Protein AF-S7PPY0-F1 (afdb_monomer_lite)

Radius of gyration: 18.53 Å; chains: 1; bounding box: 46×22×60 Å

Foldseek 3Di:
DDDFQLPAEQEAFDVRLVVQVVVCVVVVVSRNYYDWWKKKKKFFKAWDDKAFWWKWKKFAADQGIFDIDTQDGTIDGHRDMTIDMDTTRDDNDHGFKMKMAIAHPDDPPQPTWMDTQKMWMATPPPRDIWIWGDPDTHGHPDIDMTGGD

Structure (mmCIF, N/CA/C/O backbone):
data_AF-S7PPY0-F1
#
_entry.id   AF-S7PPY0-F1
#
loop_
_atom_site.group_PDB
_atom_site.id
_atom_site.type_symbol
_atom_site.label_atom_id
_atom_site.label_alt_id
_atom_site.label_comp_id
_atom_site.label_asym_id
_atom_site.label_entity_id
_atom_site.label_seq_id
_atom_site.pdbx_PDB_ins_code
_atom_site.Cartn_x
_atom_site.Cartn_y
_atom_site.Cartn_z
_atom_site.occupancy
_atom_site.B_iso_or_equiv
_atom_site.auth_seq_id
_atom_site.auth_comp_id
_atom_site.auth_asym_id
_atom_site.auth_atom_id
_atom_site.pdbx_PDB_model_num
ATOM 1 N N . MET A 1 1 ? 29.589 -11.447 -33.718 1.00 46.12 1 MET A N 1
ATOM 2 C CA . MET A 1 1 ? 28.202 -10.980 -33.505 1.00 46.12 1 MET A CA 1
ATOM 3 C C . MET A 1 1 ? 28.204 -10.090 -32.276 1.00 46.12 1 MET A C 1
ATOM 5 O O . MET A 1 1 ? 28.363 -10.606 -31.180 1.00 46.12 1 MET A O 1
ATOM 9 N N . GLY A 1 2 ? 28.173 -8.769 -32.460 1.00 61.06 2 GLY A N 1
ATOM 10 C CA . GLY A 1 2 ? 28.145 -7.809 -31.354 1.00 61.06 2 GLY A CA 1
ATOM 11 C C . GLY A 1 2 ? 26.710 -7.370 -31.093 1.00 61.06 2 GLY A C 1
ATOM 12 O O . GLY A 1 2 ? 26.056 -6.884 -32.009 1.00 61.06 2 GLY A O 1
ATOM 13 N N . TYR A 1 3 ? 26.216 -7.570 -29.874 1.00 68.19 3 TYR A N 1
ATOM 14 C CA . TYR A 1 3 ? 24.952 -6.982 -29.436 1.00 68.19 3 TYR A CA 1
ATOM 15 C C . TYR A 1 3 ? 25.206 -5.529 -29.021 1.00 68.19 3 TYR A C 1
ATOM 17 O O . TYR A 1 3 ? 26.131 -5.269 -28.252 1.00 68.19 3 TYR A O 1
ATOM 25 N N . SER A 1 4 ? 24.403 -4.590 -29.527 1.00 80.75 4 SER A N 1
ATOM 26 C CA . SER A 1 4 ? 24.470 -3.191 -29.090 1.00 80.75 4 SER A CA 1
ATOM 27 C C . SER A 1 4 ? 23.909 -3.059 -27.674 1.00 80.75 4 SER A C 1
ATOM 29 O O . SER A 1 4 ? 22.818 -3.559 -27.389 1.00 80.75 4 SER A O 1
ATOM 31 N N . LEU A 1 5 ? 24.646 -2.387 -26.786 1.00 75.50 5 LEU A N 1
ATOM 32 C CA . LEU A 1 5 ? 24.247 -2.183 -25.387 1.00 75.50 5 LEU A CA 1
ATOM 33 C C . LEU A 1 5 ? 22.986 -1.310 -25.255 1.00 75.50 5 LEU A C 1
ATOM 35 O O . LEU A 1 5 ? 22.248 -1.442 -24.278 1.00 75.50 5 LEU A O 1
ATOM 39 N N . GLU A 1 6 ? 22.678 -0.496 -26.267 1.00 79.31 6 GLU A N 1
ATOM 40 C CA . GLU A 1 6 ? 21.454 0.315 -26.321 1.00 79.31 6 GLU A CA 1
ATOM 41 C C . GLU A 1 6 ? 20.179 -0.543 -26.419 1.00 79.31 6 GLU A C 1
ATOM 43 O O . GLU A 1 6 ? 19.106 -0.120 -25.999 1.00 79.31 6 GLU A O 1
ATOM 48 N N . ASN A 1 7 ? 20.308 -1.784 -26.900 1.00 79.56 7 ASN A N 1
ATOM 49 C CA . ASN A 1 7 ? 19.213 -2.751 -26.997 1.00 79.56 7 ASN A CA 1
ATOM 50 C C . ASN A 1 7 ? 19.125 -3.667 -25.766 1.00 79.56 7 ASN A C 1
ATOM 52 O O . ASN A 1 7 ? 18.328 -4.606 -25.741 1.00 79.56 7 ASN A O 1
ATOM 56 N N . VAL A 1 8 ? 19.946 -3.421 -24.740 1.00 80.12 8 VAL A N 1
ATOM 57 C CA . VAL A 1 8 ? 19.949 -4.193 -23.497 1.00 80.12 8 VAL A CA 1
ATOM 58 C C . VAL A 1 8 ? 19.076 -3.497 -22.453 1.00 80.12 8 VAL A C 1
ATOM 60 O O . VAL A 1 8 ? 19.308 -2.346 -22.078 1.00 80.12 8 VAL A O 1
ATOM 63 N N . HIS A 1 9 ? 18.088 -4.230 -21.936 1.00 80.69 9 HIS A N 1
ATOM 64 C CA . HIS A 1 9 ? 17.261 -3.816 -20.803 1.00 80.69 9 HIS A CA 1
ATOM 65 C C . HIS A 1 9 ? 17.614 -4.661 -19.580 1.00 80.69 9 HIS A C 1
ATOM 67 O O . HIS A 1 9 ? 17.404 -5.872 -19.565 1.00 80.69 9 HIS A O 1
ATOM 73 N N . ILE A 1 10 ? 18.150 -4.014 -18.548 1.00 76.38 10 ILE A N 1
ATOM 74 C CA . ILE A 1 10 ? 18.498 -4.655 -17.285 1.00 76.38 10 ILE A CA 1
ATOM 75 C C . ILE A 1 10 ? 17.374 -4.411 -16.277 1.00 76.38 10 ILE A C 1
ATOM 77 O O . ILE A 1 10 ? 16.996 -3.274 -15.992 1.00 76.38 10 ILE A O 1
ATOM 81 N N . ILE A 1 11 ? 16.849 -5.488 -15.704 1.00 77.00 11 ILE A N 1
ATOM 82 C CA . ILE A 1 11 ? 15.937 -5.425 -14.564 1.00 77.00 11 ILE A CA 1
ATOM 83 C C . ILE A 1 11 ? 16.722 -5.916 -13.361 1.00 77.00 11 ILE A C 1
ATOM 85 O O . ILE A 1 11 ? 17.195 -7.051 -13.336 1.00 77.00 11 ILE A O 1
ATOM 89 N N . GLY A 1 12 ? 16.900 -5.035 -12.385 1.00 70.38 12 GLY A N 1
ATOM 90 C CA . GLY A 1 12 ? 17.613 -5.361 -11.165 1.00 70.38 12 GLY A CA 1
ATOM 91 C C . GLY A 1 12 ? 16.676 -5.328 -9.966 1.00 70.38 12 GLY A C 1
ATOM 92 O O . GLY A 1 12 ? 15.827 -4.446 -9.849 1.00 70.38 12 GLY A O 1
ATOM 93 N N . HIS A 1 13 ? 16.855 -6.279 -9.055 1.00 68.38 13 HIS A N 1
ATOM 94 C CA . HIS A 1 13 ? 16.095 -6.372 -7.812 1.00 68.38 13 HIS A CA 1
ATOM 95 C C . HIS A 1 13 ? 17.044 -6.334 -6.621 1.00 68.38 13 HIS A C 1
ATOM 97 O O . HIS A 1 13 ? 18.075 -7.007 -6.644 1.00 68.38 13 HIS A O 1
ATOM 103 N N . SER A 1 14 ? 16.715 -5.554 -5.586 1.00 66.25 14 SER A N 1
ATOM 104 C CA . SER A 1 14 ? 17.547 -5.409 -4.385 1.00 66.25 14 SER A CA 1
ATOM 105 C C . SER A 1 14 ? 19.021 -5.107 -4.738 1.00 66.25 14 SER A C 1
ATOM 107 O O . SER A 1 14 ? 19.304 -4.113 -5.410 1.00 66.25 14 SER A O 1
ATOM 109 N N . LEU A 1 15 ? 19.968 -5.974 -4.365 1.00 73.69 15 LEU A N 1
ATOM 110 C CA . LEU A 1 15 ? 21.382 -5.844 -4.730 1.00 73.69 15 LEU A CA 1
ATOM 111 C C . LEU A 1 15 ? 21.621 -5.890 -6.250 1.00 73.69 15 LEU A C 1
ATOM 113 O O . LEU A 1 15 ? 22.494 -5.191 -6.756 1.00 73.69 15 LEU A O 1
ATOM 117 N N . GLY A 1 16 ? 20.812 -6.645 -6.996 1.00 74.69 16 GLY A N 1
ATOM 118 C CA . GLY A 1 16 ? 20.848 -6.670 -8.457 1.00 74.69 16 GLY A CA 1
ATOM 119 C C . GLY A 1 16 ? 20.481 -5.323 -9.089 1.00 74.69 16 GLY A C 1
ATOM 120 O O . GLY A 1 16 ? 21.029 -4.983 -10.130 1.00 74.69 16 GLY A O 1
ATOM 121 N N . ALA A 1 17 ? 19.622 -4.517 -8.449 1.00 76.75 17 ALA A N 1
ATOM 122 C CA . ALA A 1 17 ? 19.321 -3.148 -8.890 1.00 76.75 17 ALA A CA 1
ATOM 123 C C . ALA A 1 17 ? 20.527 -2.225 -8.706 1.00 76.75 17 ALA A C 1
ATOM 125 O O . ALA A 1 17 ? 20.859 -1.443 -9.594 1.00 76.75 17 ALA A O 1
ATOM 126 N N . HIS A 1 18 ? 21.217 -2.366 -7.575 1.00 74.69 18 HIS A N 1
ATOM 127 C CA . HIS A 1 18 ? 22.443 -1.627 -7.299 1.00 74.69 18 HIS A CA 1
ATOM 128 C C . HIS A 1 18 ? 23.558 -2.007 -8.284 1.00 74.69 18 HIS A C 1
ATOM 130 O O . HIS A 1 18 ? 24.194 -1.132 -8.864 1.00 74.69 18 HIS A O 1
ATOM 136 N N . ALA A 1 19 ? 23.747 -3.307 -8.531 1.00 82.50 19 ALA A N 1
ATOM 137 C CA . ALA A 1 19 ? 24.710 -3.810 -9.506 1.00 82.50 19 ALA A CA 1
ATOM 138 C C . ALA A 1 19 ? 24.372 -3.362 -10.936 1.00 82.50 19 ALA A C 1
ATOM 140 O O . ALA A 1 19 ? 25.269 -2.954 -11.666 1.00 82.50 19 ALA A O 1
ATOM 141 N N . ALA A 1 20 ? 23.092 -3.374 -11.322 1.00 82.81 20 ALA A N 1
ATOM 142 C CA . ALA A 1 20 ? 22.635 -2.861 -12.611 1.00 82.81 20 ALA A CA 1
ATOM 143 C C . ALA A 1 20 ? 22.920 -1.360 -12.758 1.00 82.81 20 ALA A C 1
ATOM 145 O O . ALA A 1 20 ? 23.462 -0.943 -13.778 1.00 82.81 20 ALA A O 1
ATOM 146 N N . GLY A 1 21 ? 22.619 -0.562 -11.728 1.00 79.44 21 GLY A N 1
ATOM 147 C CA . GLY A 1 21 ? 22.926 0.870 -11.685 1.00 79.44 21 GLY A CA 1
ATOM 148 C C . GLY A 1 21 ? 24.422 1.158 -11.811 1.00 79.44 21 GLY A C 1
ATOM 149 O O . GLY A 1 21 ? 24.832 1.984 -12.626 1.00 79.44 21 GLY A O 1
ATOM 150 N N . GLU A 1 22 ? 25.250 0.434 -11.056 1.00 82.94 22 GLU A N 1
ATOM 151 C CA . GLU A 1 22 ? 26.708 0.564 -11.106 1.00 82.94 22 GLU A CA 1
ATOM 152 C C . GLU A 1 22 ? 27.280 0.105 -12.454 1.00 82.94 22 GLU A C 1
ATOM 154 O O . GLU A 1 22 ? 28.169 0.760 -12.999 1.00 82.94 22 GLU A O 1
ATOM 159 N N . ALA A 1 23 ? 26.747 -0.973 -13.036 1.00 82.69 23 ALA A N 1
ATOM 160 C CA . ALA A 1 23 ? 27.105 -1.413 -14.380 1.00 82.69 23 ALA A CA 1
ATOM 161 C C . ALA A 1 23 ? 26.740 -0.350 -15.425 1.00 82.69 23 ALA A C 1
ATOM 163 O O . ALA A 1 23 ? 27.584 0.008 -16.242 1.00 82.69 23 ALA A O 1
ATOM 164 N N . GLY A 1 24 ? 25.536 0.227 -15.358 1.00 83.12 24 GLY A N 1
ATOM 165 C CA . GLY A 1 24 ? 25.121 1.331 -16.227 1.00 83.12 24 GLY A CA 1
ATOM 166 C C . GLY A 1 24 ? 26.047 2.543 -16.120 1.00 83.12 24 GLY A C 1
ATOM 167 O O . GLY A 1 24 ? 26.471 3.082 -17.141 1.00 83.12 24 GLY A O 1
ATOM 168 N N . ARG A 1 25 ? 26.438 2.922 -14.895 1.00 81.94 25 ARG A N 1
ATOM 169 C CA . ARG A 1 25 ? 27.401 4.006 -14.640 1.00 81.94 25 ARG A CA 1
ATOM 170 C C . ARG A 1 25 ? 28.773 3.712 -15.248 1.00 81.94 25 ARG A C 1
ATOM 172 O O . ARG A 1 25 ? 29.342 4.575 -15.910 1.00 81.94 25 ARG A O 1
ATOM 179 N N . ARG A 1 26 ? 29.302 2.500 -15.048 1.00 85.19 26 ARG A N 1
ATOM 180 C CA . ARG A 1 26 ? 30.606 2.070 -15.591 1.00 85.19 26 ARG A CA 1
ATOM 181 C C . ARG A 1 26 ? 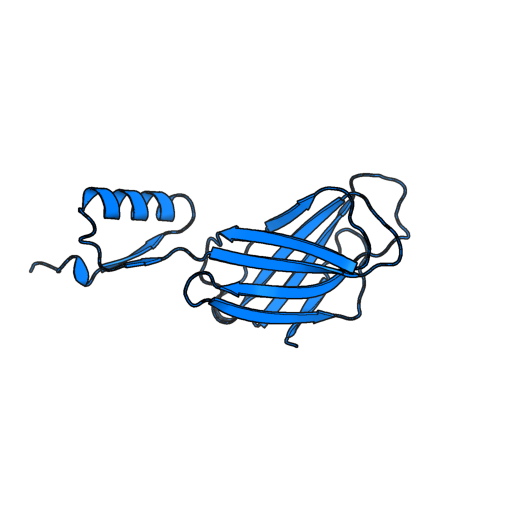30.611 1.950 -17.112 1.00 85.19 26 ARG A C 1
ATOM 183 O O . ARG A 1 26 ? 31.644 2.175 -17.727 1.00 85.19 26 ARG A O 1
ATOM 190 N N . LEU A 1 27 ? 29.464 1.633 -17.708 1.00 83.25 27 LEU A N 1
ATOM 191 C CA . LEU A 1 27 ? 29.263 1.579 -19.156 1.00 83.25 27 LEU A CA 1
ATOM 192 C C . LEU A 1 27 ? 28.919 2.955 -19.756 1.00 83.25 27 LEU A C 1
ATOM 194 O O . LEU A 1 27 ? 28.469 3.028 -20.897 1.00 83.25 27 LEU A O 1
ATOM 198 N N . GLY A 1 28 ? 29.096 4.050 -19.007 1.00 76.69 28 GLY A N 1
ATOM 199 C CA . GLY A 1 28 ? 28.868 5.415 -19.492 1.00 76.69 28 GLY A CA 1
ATOM 200 C C . GLY A 1 28 ? 27.420 5.703 -19.896 1.00 76.69 28 GLY A C 1
ATOM 201 O O . GLY A 1 28 ? 27.190 6.535 -20.762 1.00 76.69 28 GLY A O 1
ATOM 202 N N . GLY A 1 29 ? 26.447 4.990 -19.319 1.00 68.69 29 GLY A N 1
ATOM 203 C CA . GLY A 1 29 ? 25.038 5.101 -19.703 1.00 68.69 29 GLY A CA 1
ATOM 204 C C . GLY A 1 29 ? 24.687 4.409 -21.025 1.00 68.69 29 GLY A C 1
ATOM 205 O O . GLY A 1 29 ? 23.578 4.579 -21.512 1.00 68.69 29 GLY A O 1
ATOM 206 N N . SER A 1 30 ? 25.591 3.596 -21.585 1.00 74.06 30 SER A N 1
ATOM 207 C CA . SER A 1 30 ? 25.375 2.893 -22.863 1.00 74.06 30 SER A CA 1
ATOM 208 C C . SER A 1 30 ? 24.354 1.748 -22.773 1.00 74.06 30 SER A C 1
ATOM 210 O O . SER A 1 30 ? 23.992 1.171 -23.792 1.00 74.06 30 SER A O 1
ATOM 212 N N . VAL A 1 31 ? 23.913 1.385 -21.562 1.00 75.81 31 VAL A N 1
ATOM 213 C CA . VAL A 1 31 ? 22.823 0.424 -21.340 1.00 75.81 31 VAL A CA 1
ATOM 214 C C . VAL A 1 31 ? 21.498 1.127 -21.601 1.00 75.81 31 VAL A C 1
ATOM 216 O O . VAL A 1 31 ? 21.170 2.083 -20.902 1.00 75.81 31 VAL A O 1
ATOM 219 N N . GLY A 1 32 ? 20.717 0.616 -22.553 1.00 64.19 32 GLY A N 1
ATOM 220 C CA . GLY A 1 32 ? 19.477 1.256 -22.997 1.00 64.19 32 GLY A CA 1
ATOM 221 C C . GLY A 1 32 ? 18.461 1.530 -21.886 1.00 64.19 32 GLY A C 1
ATOM 222 O O . GLY A 1 32 ? 17.811 2.575 -21.891 1.00 64.19 32 GLY A O 1
ATOM 223 N N . ARG A 1 33 ? 18.304 0.615 -20.914 1.00 67.31 33 ARG A N 1
ATOM 224 C CA . ARG A 1 33 ? 17.371 0.817 -19.790 1.00 67.31 33 ARG A CA 1
ATOM 225 C C . ARG A 1 33 ? 17.739 0.008 -18.548 1.00 67.31 33 ARG A C 1
ATOM 227 O O . ARG A 1 33 ? 18.057 -1.174 -18.655 1.00 67.31 33 ARG A O 1
ATOM 234 N N . ILE A 1 34 ? 17.607 0.615 -17.365 1.00 68.19 34 ILE A N 1
ATOM 235 C CA . ILE A 1 34 ? 17.651 -0.063 -16.058 1.00 68.19 34 ILE A CA 1
ATOM 236 C C . ILE A 1 34 ? 16.325 0.202 -15.336 1.00 68.19 34 ILE A C 1
ATOM 238 O O . ILE A 1 34 ? 15.986 1.360 -15.104 1.00 68.19 34 ILE A O 1
ATOM 242 N N . THR A 1 35 ? 15.575 -0.845 -14.979 1.00 67.56 35 THR A N 1
ATOM 243 C CA . THR A 1 35 ? 14.272 -0.703 -14.296 1.00 67.56 35 THR A CA 1
ATOM 244 C C . THR A 1 35 ? 14.324 -1.248 -12.873 1.00 67.56 35 THR A C 1
ATOM 246 O O . THR A 1 35 ? 14.729 -2.391 -12.654 1.00 67.56 35 THR A O 1
ATOM 249 N N . GLY A 1 36 ? 13.860 -0.435 -11.919 1.00 75.75 36 GLY A N 1
ATOM 250 C CA . GLY A 1 36 ? 13.515 -0.838 -10.556 1.00 75.75 36 GLY A CA 1
ATOM 251 C C . GLY A 1 36 ? 12.035 -0.561 -10.277 1.00 75.75 36 GLY A C 1
ATOM 252 O O . GLY A 1 36 ? 11.485 0.432 -10.753 1.00 75.75 36 GLY A O 1
ATOM 253 N N . TRP A 1 37 ? 11.376 -1.431 -9.512 1.00 86.75 37 TRP A N 1
ATOM 254 C CA . TRP A 1 37 ? 9.936 -1.330 -9.252 1.00 86.75 37 TRP A CA 1
ATOM 255 C C . TRP A 1 37 ? 9.662 -0.504 -8.001 1.00 86.75 37 TRP A C 1
ATOM 257 O O . TRP A 1 37 ? 9.381 -1.038 -6.928 1.00 86.75 37 TRP A O 1
ATOM 267 N N . ARG A 1 38 ? 9.768 0.817 -8.136 1.00 91.44 38 ARG A N 1
ATOM 268 C CA . ARG A 1 38 ? 9.454 1.755 -7.057 1.00 91.44 38 ARG A CA 1
ATOM 269 C C . ARG A 1 38 ? 7.971 2.104 -7.060 1.00 91.44 38 ARG A C 1
ATOM 271 O O . ARG A 1 38 ? 7.396 2.368 -8.113 1.00 91.44 38 ARG A O 1
ATOM 278 N N . TYR A 1 39 ? 7.363 2.155 -5.880 1.00 94.94 39 TYR A N 1
ATOM 279 C CA . TYR A 1 39 ? 5.972 2.559 -5.695 1.00 94.94 39 TYR A CA 1
ATOM 280 C C . TYR A 1 39 ? 5.861 3.569 -4.565 1.00 94.94 39 TYR A C 1
ATOM 282 O O . TYR A 1 39 ? 6.464 3.402 -3.509 1.00 94.94 39 TYR A O 1
ATOM 290 N N . LYS A 1 40 ? 5.024 4.582 -4.750 1.00 97.31 40 LYS A N 1
ATOM 291 C CA . LYS A 1 40 ? 4.636 5.516 -3.698 1.00 97.31 40 LYS A CA 1
ATOM 292 C C . LYS A 1 40 ? 3.302 5.080 -3.112 1.00 97.31 40 LYS A C 1
ATOM 294 O O . LYS A 1 40 ? 2.276 5.111 -3.790 1.00 97.31 40 LYS A O 1
ATOM 299 N N . VAL A 1 41 ? 3.311 4.670 -1.849 1.00 98.38 41 VAL A N 1
ATOM 300 C CA . VAL A 1 41 ? 2.131 4.165 -1.140 1.00 98.38 41 VAL A CA 1
ATOM 301 C C . VAL A 1 41 ? 1.631 5.231 -0.177 1.00 98.38 41 VAL A C 1
ATOM 303 O O . VAL A 1 41 ? 2.394 5.771 0.617 1.00 98.38 41 VAL A O 1
ATOM 306 N N . SER A 1 42 ? 0.339 5.544 -0.245 1.00 98.44 42 SER A N 1
ATOM 307 C CA . SER A 1 42 ? -0.356 6.433 0.691 1.00 98.44 42 SER A CA 1
ATOM 308 C C . SER A 1 42 ? -1.509 5.696 1.353 1.00 98.44 42 SER A C 1
ATOM 310 O O . SER A 1 42 ? -2.415 5.247 0.657 1.00 98.44 42 SER A O 1
ATOM 312 N N . VAL A 1 43 ? -1.502 5.610 2.677 1.00 98.38 43 VAL A N 1
ATOM 313 C CA . VAL A 1 43 ? -2.504 4.912 3.489 1.00 98.38 43 VAL A CA 1
ATOM 314 C C . VAL A 1 43 ? -3.288 5.938 4.299 1.00 98.38 43 VAL A C 1
ATOM 316 O O . VAL A 1 43 ? -2.683 6.710 5.039 1.00 98.38 43 VAL A O 1
ATOM 319 N N . THR A 1 44 ? -4.612 5.935 4.175 1.00 98.31 44 THR A N 1
ATOM 320 C CA . THR A 1 44 ? -5.532 6.654 5.063 1.00 98.31 44 THR A CA 1
ATOM 321 C C . THR A 1 44 ? -6.098 5.665 6.073 1.00 98.31 44 THR A C 1
ATOM 323 O O . THR A 1 44 ? -6.712 4.665 5.690 1.00 98.31 44 THR A O 1
ATOM 326 N N . LEU A 1 45 ? -5.860 5.920 7.357 1.00 97.38 45 LEU A N 1
ATOM 327 C CA . LEU A 1 45 ? -6.254 5.015 8.432 1.00 97.38 45 LEU A CA 1
ATOM 328 C C . LEU A 1 45 ? -7.754 5.090 8.727 1.00 97.38 45 LEU A C 1
ATOM 330 O O . LEU A 1 45 ? -8.350 6.160 8.729 1.00 97.38 45 LEU A O 1
ATOM 334 N N . ALA A 1 46 ? -8.335 3.938 9.045 1.00 96.38 46 ALA A N 1
ATOM 335 C CA . ALA A 1 46 ? -9.686 3.788 9.567 1.00 96.38 46 ALA A CA 1
ATOM 336 C C . ALA A 1 46 ? -9.623 3.259 11.002 1.00 96.38 46 ALA A C 1
ATOM 338 O O . ALA A 1 46 ? -8.854 2.349 11.317 1.00 96.38 46 ALA A O 1
ATOM 339 N N . GLY A 1 47 ? -10.452 3.798 11.889 1.00 92.31 47 GLY A N 1
ATOM 340 C CA . GLY A 1 47 ? -10.494 3.368 13.281 1.00 92.31 47 GLY A CA 1
ATOM 341 C C . GLY A 1 47 ? -11.260 4.349 14.152 1.00 92.31 47 GLY A C 1
ATOM 342 O O . GLY A 1 47 ? -11.692 5.398 13.695 1.00 92.31 47 GLY A O 1
ATOM 343 N N . LYS A 1 48 ? -11.438 3.998 15.426 1.00 90.00 48 LYS A N 1
ATOM 344 C CA . LYS A 1 48 ? -12.172 4.842 16.388 1.00 90.00 48 LYS A CA 1
ATOM 345 C C . LYS A 1 48 ? -11.270 5.580 17.371 1.00 90.00 48 LYS A C 1
ATOM 347 O O . LYS A 1 48 ? -11.725 6.489 18.054 1.00 90.00 48 LYS A O 1
ATOM 352 N N . LYS A 1 49 ? -10.020 5.140 17.516 1.00 88.81 49 LYS A N 1
ATOM 353 C CA . LYS A 1 49 ? -9.104 5.630 18.544 1.00 88.81 49 LYS A CA 1
ATOM 354 C C . LYS A 1 49 ? -7.673 5.584 18.040 1.00 88.81 49 LYS A C 1
ATOM 356 O O . LYS A 1 49 ? -7.323 4.698 17.264 1.00 88.81 49 LYS A O 1
ATOM 361 N N . GLU A 1 50 ? -6.873 6.529 18.513 1.00 91.00 50 GLU A N 1
ATOM 362 C CA . GLU A 1 50 ? -5.432 6.542 18.302 1.00 91.00 50 GLU A CA 1
ATOM 363 C C . GLU A 1 50 ? -4.770 5.315 18.944 1.00 91.00 50 GLU A C 1
ATOM 365 O O . GLU A 1 50 ? -5.107 4.922 20.065 1.00 91.00 50 GLU A O 1
ATOM 370 N N . MET A 1 51 ? -3.837 4.701 18.219 1.00 87.25 51 MET A N 1
ATOM 371 C CA . MET A 1 51 ? -3.099 3.511 18.647 1.00 87.25 51 MET A CA 1
ATOM 372 C C . MET A 1 51 ? -1.602 3.685 18.389 1.00 87.25 51 MET A C 1
ATOM 374 O O . MET A 1 51 ? -1.204 4.474 17.546 1.00 87.25 51 MET A O 1
ATOM 378 N N . SER A 1 52 ? -0.750 2.947 19.101 1.00 90.62 52 SER A N 1
ATOM 379 C CA . SER A 1 52 ? 0.691 2.904 18.814 1.00 90.62 52 SER A CA 1
ATOM 380 C C . SER A 1 52 ? 1.078 1.569 18.193 1.00 90.62 52 SER A C 1
ATOM 382 O O . SER A 1 52 ? 0.817 0.515 18.778 1.00 90.62 52 SER A O 1
ATOM 384 N N . GLY A 1 53 ? 1.728 1.614 17.034 1.00 91.88 53 GLY A N 1
ATOM 385 C CA . GLY A 1 53 ? 2.081 0.410 16.293 1.00 91.88 53 GLY A CA 1
ATOM 386 C C . GLY A 1 53 ? 2.811 0.687 14.987 1.00 91.88 53 GLY A C 1
ATOM 387 O O . GLY A 1 53 ? 3.196 1.824 14.704 1.00 91.88 53 GLY A O 1
ATOM 388 N N . SER A 1 54 ? 2.978 -0.372 14.205 1.00 94.06 54 SER A N 1
ATOM 389 C CA . SER A 1 54 ? 3.487 -0.328 12.835 1.00 94.06 54 SER A CA 1
ATOM 390 C C . SER A 1 54 ? 2.384 -0.731 11.865 1.00 94.06 54 SER A C 1
ATOM 392 O O . SER A 1 54 ? 1.616 -1.650 12.146 1.00 94.06 54 SER A O 1
ATOM 394 N N . ILE A 1 55 ? 2.321 -0.066 10.714 1.00 96.50 55 ILE A N 1
ATOM 395 C CA . ILE A 1 55 ? 1.459 -0.463 9.596 1.00 96.50 55 ILE A CA 1
ATOM 396 C C . ILE A 1 55 ? 2.309 -1.002 8.456 1.00 96.50 55 ILE A C 1
ATOM 398 O O . ILE A 1 55 ? 3.338 -0.420 8.108 1.00 96.50 55 ILE A O 1
ATOM 402 N N . MET A 1 56 ? 1.873 -2.106 7.861 1.00 97.44 56 MET A N 1
ATOM 403 C CA . MET A 1 56 ? 2.569 -2.771 6.768 1.00 97.44 56 MET A CA 1
ATOM 404 C C . MET A 1 56 ? 1.629 -2.990 5.588 1.00 97.44 56 MET A C 1
ATOM 406 O O . MET A 1 56 ? 0.441 -3.264 5.764 1.00 97.44 56 MET A O 1
ATOM 410 N N . ILE A 1 57 ? 2.179 -2.884 4.381 1.00 98.06 57 ILE A N 1
ATOM 411 C CA . ILE A 1 57 ? 1.451 -3.046 3.124 1.00 98.06 57 ILE A CA 1
ATOM 412 C C . ILE A 1 57 ? 2.104 -4.126 2.266 1.00 98.06 57 ILE A C 1
ATOM 414 O O . ILE A 1 57 ? 3.325 -4.166 2.134 1.00 98.06 57 ILE A O 1
ATOM 418 N N . ALA A 1 58 ? 1.276 -4.966 1.644 1.00 97.81 58 ALA A N 1
ATOM 419 C CA . ALA A 1 58 ? 1.682 -5.863 0.567 1.00 97.81 58 ALA A CA 1
ATOM 420 C C . ALA A 1 58 ? 0.809 -5.645 -0.677 1.00 97.81 58 ALA A C 1
ATOM 422 O O . ALA A 1 58 ? -0.422 -5.596 -0.591 1.00 97.81 58 ALA A O 1
ATOM 423 N N . LEU A 1 59 ? 1.457 -5.535 -1.834 1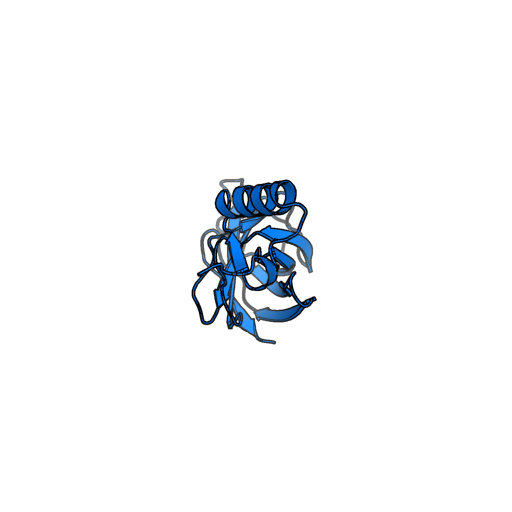.00 97.88 59 LEU A N 1
ATOM 424 C CA . LEU A 1 59 ? 0.830 -5.379 -3.142 1.00 97.88 59 LEU A CA 1
ATOM 425 C C . LEU A 1 59 ? 0.570 -6.756 -3.754 1.00 97.88 59 LEU A C 1
ATOM 427 O O . LEU A 1 59 ? 1.436 -7.626 -3.716 1.00 97.88 59 LEU A O 1
ATOM 431 N N . TYR A 1 60 ? -0.611 -6.955 -4.330 1.00 97.69 60 TYR A N 1
ATOM 432 C CA . TYR A 1 60 ? -0.975 -8.183 -5.033 1.00 97.69 60 TYR A CA 1
ATOM 433 C C . TYR A 1 60 ? -1.414 -7.803 -6.439 1.00 97.69 60 TYR A C 1
ATOM 435 O O . TYR A 1 60 ? -2.425 -7.115 -6.609 1.00 97.69 60 TYR A O 1
ATOM 443 N N . GLY A 1 61 ? -0.658 -8.242 -7.436 1.00 96.25 61 GLY A N 1
ATOM 444 C CA . GLY A 1 61 ? -0.962 -7.976 -8.832 1.00 96.25 61 GLY A CA 1
ATOM 445 C C . GLY A 1 61 ? -0.962 -9.234 -9.687 1.00 96.25 61 GLY A C 1
ATOM 446 O O . GLY A 1 61 ? -0.855 -10.354 -9.185 1.00 96.25 61 GLY A O 1
ATOM 447 N N . SER A 1 62 ? -1.119 -9.033 -10.993 1.00 96.06 62 SER A N 1
ATOM 448 C CA . SER A 1 62 ? -1.236 -10.110 -11.980 1.00 96.06 62 SER A CA 1
ATOM 449 C C . SER A 1 62 ? -0.003 -11.011 -12.072 1.00 96.06 62 SER A C 1
ATOM 451 O O . SER A 1 62 ? -0.142 -12.176 -12.424 1.00 96.06 62 SER A O 1
ATOM 453 N N . ASN A 1 63 ? 1.185 -10.485 -11.758 1.00 93.62 63 ASN A N 1
ATOM 454 C CA . ASN A 1 63 ? 2.461 -11.190 -11.935 1.00 93.62 63 ASN A CA 1
ATOM 455 C C . ASN A 1 63 ? 3.048 -11.702 -10.611 1.00 93.62 63 ASN A C 1
ATOM 457 O O . ASN A 1 63 ? 4.163 -12.216 -10.586 1.00 93.62 63 ASN A O 1
ATOM 461 N N . GLY A 1 64 ? 2.316 -11.553 -9.504 1.00 92.25 64 GLY A N 1
ATOM 462 C CA . GLY A 1 64 ? 2.747 -12.001 -8.186 1.00 92.25 64 GLY A CA 1
ATOM 463 C C . GLY A 1 64 ? 2.394 -11.019 -7.076 1.00 92.25 64 GLY A C 1
ATOM 464 O O . GLY A 1 64 ? 1.651 -10.050 -7.253 1.00 92.25 64 GLY A O 1
ATOM 465 N N . ASN A 1 65 ? 2.932 -11.291 -5.894 1.00 95.06 65 ASN A N 1
ATOM 466 C CA . ASN A 1 65 ? 2.715 -10.512 -4.687 1.00 95.06 65 ASN A CA 1
ATOM 467 C C . ASN A 1 65 ? 4.037 -10.003 -4.110 1.00 95.06 65 ASN A C 1
ATOM 469 O O . ASN A 1 65 ? 5.051 -10.694 -4.091 1.00 95.06 65 ASN A O 1
ATOM 473 N N . SER A 1 66 ? 4.024 -8.770 -3.617 1.00 95.25 66 SER A N 1
ATOM 474 C CA . SER A 1 66 ? 5.170 -8.225 -2.907 1.00 95.25 66 SER A CA 1
ATOM 475 C C . SER A 1 66 ? 5.269 -8.832 -1.505 1.00 95.25 66 SER A C 1
ATOM 477 O O . SER A 1 66 ? 4.275 -9.274 -0.919 1.00 95.25 66 SER A O 1
ATOM 479 N N . LYS A 1 67 ? 6.459 -8.741 -0.903 1.00 95.00 67 LYS A N 1
ATOM 480 C CA . LYS A 1 67 ? 6.596 -8.851 0.554 1.00 95.00 67 LYS A CA 1
ATOM 481 C C . LYS A 1 67 ? 5.853 -7.709 1.259 1.00 95.00 67 LYS A C 1
ATOM 483 O O . LYS A 1 67 ? 5.359 -6.776 0.618 1.00 95.00 67 LYS A O 1
ATOM 488 N N . GLN A 1 68 ? 5.772 -7.788 2.581 1.00 95.81 68 GLN A N 1
ATOM 489 C CA . GLN A 1 68 ? 5.217 -6.710 3.392 1.00 95.81 68 GLN A CA 1
ATOM 490 C C . GLN A 1 68 ? 6.266 -5.617 3.607 1.00 95.81 68 GLN A C 1
ATOM 492 O O . GLN A 1 68 ? 7.410 -5.905 3.956 1.00 95.81 68 GLN A O 1
ATOM 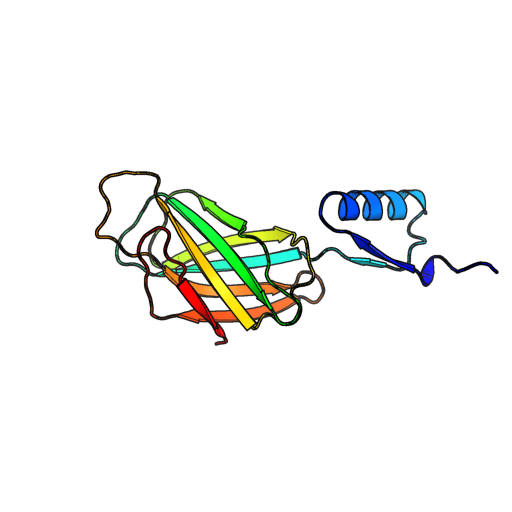497 N N . TYR A 1 69 ? 5.860 -4.365 3.430 1.00 96.31 69 TYR A N 1
ATOM 498 C CA . TYR A 1 69 ? 6.688 -3.188 3.666 1.00 96.31 69 TYR A CA 1
ATOM 499 C C . TYR A 1 69 ? 6.062 -2.354 4.773 1.00 96.31 69 TYR A C 1
ATOM 501 O O . TYR A 1 69 ? 4.894 -1.979 4.672 1.00 96.31 69 TYR A O 1
ATOM 509 N N . GLU A 1 70 ? 6.828 -2.045 5.819 1.00 96.94 70 GLU A N 1
ATOM 510 C CA . GLU A 1 70 ? 6.395 -1.082 6.834 1.00 96.94 70 GLU A CA 1
ATOM 511 C C . GLU A 1 70 ? 6.202 0.285 6.165 1.00 96.94 70 GLU A C 1
ATOM 513 O O . GLU A 1 70 ? 7.090 0.764 5.472 1.00 96.94 70 GLU A O 1
ATOM 518 N N . ILE A 1 71 ? 5.052 0.927 6.333 1.00 97.69 71 ILE A N 1
ATOM 519 C CA . ILE A 1 71 ? 4.803 2.267 5.781 1.00 97.69 71 ILE A CA 1
ATOM 520 C C . ILE A 1 71 ? 5.057 3.331 6.840 1.00 97.69 71 ILE A C 1
ATOM 522 O O . ILE A 1 71 ? 5.599 4.390 6.538 1.00 97.69 71 ILE A O 1
ATOM 526 N N . PHE A 1 72 ? 4.685 3.044 8.083 1.00 96.94 72 PHE A N 1
ATOM 527 C CA . PHE A 1 72 ? 4.842 3.962 9.197 1.00 96.94 72 PHE A CA 1
ATOM 528 C C . PHE A 1 72 ? 4.865 3.197 10.521 1.00 96.94 72 PHE A C 1
ATOM 530 O O . PHE A 1 72 ? 4.200 2.168 10.659 1.00 96.94 72 PHE A O 1
ATOM 537 N N . LYS A 1 73 ? 5.597 3.743 11.494 1.00 95.38 73 LYS A N 1
ATOM 538 C CA . LYS A 1 73 ? 5.676 3.256 12.870 1.00 95.38 73 LYS A CA 1
ATOM 539 C C . LYS A 1 73 ? 5.564 4.430 13.829 1.00 95.38 73 LYS A C 1
ATOM 541 O O . LYS A 1 73 ? 6.341 5.376 13.738 1.00 95.38 73 LYS A O 1
ATOM 546 N N . GLY A 1 74 ? 4.621 4.363 14.763 1.00 93.88 74 GLY A N 1
ATOM 547 C CA . GLY A 1 74 ? 4.388 5.434 15.727 1.00 93.88 74 GLY A CA 1
ATOM 548 C C . GLY A 1 74 ? 2.929 5.534 16.149 1.00 93.88 74 GLY A C 1
ATOM 549 O O . GLY A 1 74 ? 2.267 4.517 16.350 1.00 93.88 74 GLY A O 1
ATOM 550 N N . SER A 1 75 ? 2.450 6.771 16.298 1.00 93.19 75 SER A N 1
ATOM 551 C CA . SER A 1 75 ? 1.054 7.084 16.613 1.00 93.19 75 SER A CA 1
ATOM 552 C C . SER A 1 75 ? 0.179 7.009 15.354 1.00 93.19 75 SER A C 1
ATOM 554 O O . SER A 1 75 ? 0.369 7.752 14.392 1.00 93.19 75 SER A O 1
ATOM 556 N N . LEU A 1 76 ? -0.770 6.078 15.374 1.00 93.25 76 LEU A N 1
ATOM 557 C CA . LEU A 1 76 ? -1.721 5.744 14.321 1.00 93.25 76 LEU A CA 1
ATOM 558 C C . LEU A 1 76 ? -3.065 6.388 14.665 1.00 93.25 76 LEU A C 1
ATOM 560 O O . LEU A 1 76 ? -3.872 5.816 15.403 1.00 93.25 76 LEU A O 1
ATOM 564 N N . LYS A 1 77 ? -3.283 7.603 14.164 1.00 94.38 77 LYS A N 1
ATOM 565 C CA . LYS A 1 77 ? -4.517 8.368 14.384 1.00 94.38 77 LYS A CA 1
ATOM 566 C C . LYS A 1 77 ? -5.575 8.002 13.334 1.00 94.38 77 LYS A C 1
ATOM 568 O O . LYS A 1 77 ? -5.213 7.844 12.168 1.00 94.38 77 LYS A O 1
ATOM 573 N N . PRO A 1 78 ? -6.865 7.887 13.704 1.00 93.19 78 PRO A N 1
ATOM 574 C CA . PRO A 1 78 ? -7.946 7.772 12.726 1.00 93.19 78 PRO A CA 1
ATOM 575 C C . PRO A 1 78 ? -7.876 8.889 11.682 1.00 93.19 78 PRO A C 1
ATOM 577 O O . PRO A 1 78 ? -7.487 10.009 12.013 1.00 93.19 78 PRO A O 1
ATOM 580 N N . ASP A 1 79 ? -8.191 8.561 10.430 1.00 95.38 79 ASP A N 1
ATOM 581 C CA . ASP A 1 79 ? -8.198 9.464 9.269 1.00 95.38 79 ASP A CA 1
ATOM 582 C C . ASP A 1 79 ? -6.840 10.087 8.899 1.00 95.38 79 ASP A C 1
ATOM 584 O O . ASP A 1 79 ? -6.716 10.763 7.873 1.00 95.38 79 ASP A O 1
ATOM 588 N N . ALA A 1 80 ? -5.781 9.814 9.669 1.00 96.25 80 ALA A N 1
ATOM 589 C CA . ALA A 1 80 ? -4.440 10.252 9.329 1.00 96.25 80 ALA A CA 1
ATOM 590 C C . ALA A 1 80 ? -3.941 9.558 8.061 1.00 96.25 80 ALA A C 1
ATOM 592 O O . ALA A 1 80 ? -4.215 8.381 7.796 1.00 96.25 80 ALA A O 1
ATOM 593 N N . LYS A 1 81 ? -3.165 10.316 7.286 1.00 97.88 81 LYS A N 1
ATOM 594 C CA . LYS A 1 81 ? -2.552 9.855 6.048 1.00 97.88 81 LYS A CA 1
ATOM 595 C C . LYS A 1 81 ? -1.057 9.658 6.249 1.00 97.88 81 LYS A C 1
ATOM 597 O O . LYS A 1 81 ? -0.343 10.601 6.577 1.00 97.88 81 LYS A O 1
ATOM 602 N N . HIS A 1 82 ? -0.585 8.450 5.973 1.00 97.88 82 HIS A N 1
ATOM 603 C CA . HIS A 1 82 ? 0.832 8.105 5.993 1.00 97.88 82 HIS A CA 1
ATOM 604 C C . HIS A 1 82 ? 1.296 7.729 4.595 1.00 97.88 82 HIS A C 1
ATOM 606 O O . HIS A 1 82 ? 0.577 7.062 3.852 1.00 97.88 82 HIS A O 1
ATOM 612 N N . MET A 1 83 ? 2.489 8.175 4.221 1.00 97.88 83 MET A N 1
ATOM 613 C CA . MET A 1 83 ? 3.017 8.013 2.874 1.00 97.88 83 MET A CA 1
ATOM 614 C C . MET A 1 83 ? 4.461 7.534 2.934 1.00 97.88 83 MET A C 1
ATOM 616 O O . MET A 1 83 ? 5.251 8.074 3.704 1.00 97.88 83 MET A O 1
ATOM 620 N N . ARG A 1 84 ? 4.797 6.539 2.111 1.00 96.94 84 ARG A N 1
ATOM 621 C CA . ARG A 1 84 ? 6.159 6.019 1.986 1.00 96.94 84 ARG A CA 1
ATOM 622 C C . ARG A 1 84 ? 6.407 5.509 0.571 1.00 96.94 84 ARG A C 1
ATOM 624 O O . ARG A 1 84 ? 5.539 4.863 -0.016 1.00 96.94 84 ARG A O 1
ATOM 631 N N . ASP A 1 85 ? 7.604 5.768 0.060 1.00 95.56 85 ASP A N 1
ATOM 632 C CA . ASP A 1 85 ? 8.104 5.098 -1.137 1.00 95.56 85 ASP A CA 1
ATOM 633 C C . ASP A 1 85 ? 8.674 3.723 -0.762 1.00 95.56 85 ASP A C 1
ATOM 635 O O . ASP A 1 85 ? 9.406 3.591 0.225 1.00 95.56 85 ASP A O 1
ATOM 639 N N . ILE A 1 86 ? 8.333 2.704 -1.546 1.00 94.06 86 ILE A N 1
ATOM 640 C CA . ILE A 1 86 ? 8.803 1.329 -1.385 1.00 94.06 86 ILE A CA 1
ATOM 641 C C . ILE A 1 86 ? 9.449 0.845 -2.681 1.00 94.06 86 ILE A C 1
ATOM 643 O O . ILE A 1 86 ? 8.919 1.070 -3.768 1.00 94.06 86 ILE A O 1
ATOM 647 N N . ASP A 1 87 ? 10.569 0.144 -2.551 1.00 91.19 87 ASP A N 1
ATOM 648 C CA . ASP A 1 87 ? 11.238 -0.524 -3.663 1.00 91.19 87 ASP A CA 1
ATOM 649 C C . ASP A 1 87 ? 10.895 -2.016 -3.616 1.00 91.19 87 ASP A C 1
ATOM 651 O O . ASP A 1 87 ? 11.190 -2.722 -2.642 1.00 91.19 87 ASP A O 1
ATOM 655 N N . VAL A 1 88 ? 10.195 -2.485 -4.648 1.00 89.81 88 VAL A N 1
ATOM 656 C CA . VAL A 1 88 ? 9.676 -3.850 -4.729 1.00 89.81 88 VAL A CA 1
ATOM 657 C C . VAL A 1 88 ? 10.621 -4.746 -5.519 1.00 89.81 88 VAL A C 1
ATOM 659 O O . VAL A 1 88 ? 11.060 -4.425 -6.622 1.00 89.81 88 VAL A O 1
ATOM 662 N N . ASP A 1 89 ? 10.912 -5.914 -4.947 1.00 83.31 89 ASP A N 1
ATOM 663 C CA . ASP A 1 89 ? 11.864 -6.880 -5.505 1.00 83.31 89 ASP A CA 1
ATOM 664 C C . ASP A 1 89 ? 11.294 -7.678 -6.688 1.00 83.31 89 ASP A C 1
ATOM 666 O O . ASP A 1 89 ? 11.981 -8.541 -7.212 1.00 83.31 89 ASP A O 1
ATOM 670 N N . ILE A 1 90 ? 10.053 -7.427 -7.109 1.00 83.06 90 ILE A N 1
ATOM 671 C CA . ILE A 1 90 ? 9.421 -8.064 -8.269 1.00 83.06 90 ILE A CA 1
ATOM 672 C C . ILE A 1 90 ? 8.531 -7.063 -9.008 1.00 83.06 90 ILE A C 1
ATOM 674 O O . ILE A 1 90 ? 7.980 -6.137 -8.407 1.00 83.06 90 ILE A O 1
ATOM 678 N N . ASN A 1 91 ? 8.326 -7.286 -10.306 1.00 87.06 91 ASN A N 1
ATOM 679 C CA . ASN A 1 91 ? 7.226 -6.644 -11.014 1.00 87.06 91 ASN A CA 1
ATOM 680 C C . ASN A 1 91 ? 5.911 -7.311 -10.589 1.00 87.06 91 ASN A C 1
ATOM 682 O O . ASN A 1 91 ? 5.648 -8.441 -10.993 1.00 87.06 91 ASN A O 1
ATOM 686 N N . VAL A 1 92 ? 5.072 -6.630 -9.807 1.00 91.62 92 VAL A N 1
ATOM 687 C CA . VAL A 1 92 ? 3.760 -7.184 -9.424 1.00 91.62 92 VAL A CA 1
ATOM 688 C C . VAL A 1 92 ? 2.745 -7.160 -10.576 1.00 91.62 92 VAL A C 1
ATOM 690 O O . VAL A 1 92 ? 1.701 -7.801 -10.485 1.00 91.62 92 VAL A O 1
ATOM 693 N N . GLY A 1 93 ? 3.042 -6.479 -11.685 1.00 91.56 93 GLY A N 1
ATOM 694 C CA . GLY A 1 93 ? 2.118 -6.286 -12.798 1.00 91.56 93 GLY A CA 1
ATOM 695 C C . GLY A 1 93 ? 0.975 -5.339 -12.429 1.00 91.56 93 GLY A C 1
ATOM 696 O O . GLY A 1 93 ? 1.130 -4.443 -11.596 1.00 91.56 93 GLY A O 1
ATOM 697 N N . LYS A 1 94 ? -0.207 -5.540 -13.028 1.00 93.69 94 LYS A N 1
ATOM 698 C CA . LYS A 1 94 ? -1.390 -4.730 -12.701 1.00 93.69 94 LYS A CA 1
ATOM 699 C C . LYS A 1 94 ? -1.825 -5.036 -11.271 1.00 93.69 94 LYS A C 1
ATOM 701 O O . LYS A 1 94 ? -2.186 -6.175 -10.978 1.00 93.69 94 LYS A O 1
ATOM 706 N N . ILE A 1 95 ? -1.813 -4.033 -10.393 1.00 96.50 95 ILE A N 1
ATOM 707 C CA . ILE A 1 95 ? -2.188 -4.206 -8.985 1.00 96.50 95 ILE A CA 1
ATOM 708 C C . ILE A 1 95 ? -3.697 -4.458 -8.903 1.00 96.50 95 ILE A C 1
ATOM 710 O O . ILE A 1 95 ? -4.502 -3.630 -9.321 1.00 96.50 95 ILE A O 1
ATOM 714 N N . GLN A 1 96 ? -4.074 -5.617 -8.372 1.00 97.31 96 GLN A N 1
ATOM 715 C CA . GLN A 1 96 ? -5.462 -6.072 -8.280 1.00 97.31 96 GLN A CA 1
ATOM 716 C C . GLN A 1 96 ? -6.047 -5.853 -6.887 1.00 97.31 96 GLN A C 1
ATOM 718 O O . GLN A 1 96 ? -7.246 -5.637 -6.752 1.00 97.31 96 GLN A O 1
ATOM 723 N N . LYS A 1 97 ? -5.212 -5.925 -5.846 1.00 97.88 97 LYS A N 1
ATOM 724 C CA . LYS A 1 97 ? -5.608 -5.676 -4.456 1.00 97.88 97 LYS A CA 1
ATOM 725 C C . LYS A 1 97 ? -4.405 -5.293 -3.608 1.00 97.88 97 LYS A C 1
ATOM 727 O O . LYS A 1 97 ? -3.256 -5.578 -3.954 1.00 97.88 97 LYS A O 1
ATOM 732 N N . VAL A 1 98 ? -4.685 -4.711 -2.451 1.00 98.31 98 VAL A N 1
ATOM 733 C CA . VAL A 1 98 ? -3.670 -4.386 -1.449 1.00 98.31 98 VAL A CA 1
ATOM 734 C C . VAL A 1 98 ? -4.058 -5.024 -0.128 1.00 98.31 98 VAL A C 1
ATOM 736 O O . VAL A 1 98 ? -5.229 -5.009 0.247 1.00 98.31 98 VAL A O 1
ATOM 739 N N . LYS A 1 99 ? -3.085 -5.595 0.583 1.00 98.19 99 LYS A N 1
ATOM 740 C CA . LYS A 1 99 ? -3.301 -6.063 1.951 1.00 98.19 99 LYS A CA 1
ATOM 741 C C . LYS A 1 99 ? -2.663 -5.119 2.953 1.00 98.19 99 LYS A C 1
ATOM 743 O O . LYS A 1 99 ? -1.483 -4.794 2.833 1.00 98.19 99 LYS A O 1
ATOM 748 N N . PHE A 1 100 ? -3.460 -4.730 3.936 1.00 98.06 100 PHE A N 1
ATOM 749 C CA . PHE A 1 100 ? -3.066 -3.951 5.095 1.00 98.06 100 PHE A CA 1
ATOM 750 C C . PHE A 1 100 ? -2.911 -4.871 6.305 1.00 98.06 100 PHE A C 1
ATOM 752 O O . PHE A 1 100 ? -3.761 -5.724 6.569 1.00 98.06 100 PHE A O 1
ATOM 759 N N . LEU A 1 101 ? -1.818 -4.681 7.033 1.00 95.88 101 LEU A N 1
ATOM 760 C CA . LEU A 1 101 ? -1.540 -5.322 8.309 1.00 95.88 101 LEU A CA 1
ATOM 761 C C . LEU A 1 101 ? -1.125 -4.249 9.308 1.00 95.88 101 LEU A C 1
ATOM 763 O O . LEU A 1 101 ? -0.470 -3.271 8.943 1.00 95.88 101 LEU A O 1
ATOM 767 N N . TRP A 1 102 ? -1.452 -4.464 10.575 1.00 93.50 102 TRP A N 1
ATOM 768 C CA . TRP A 1 102 ? -0.918 -3.659 11.660 1.00 93.50 102 TRP A CA 1
ATOM 769 C C . TRP A 1 102 ? -0.502 -4.532 12.843 1.00 93.50 102 TRP A C 1
ATOM 771 O O . TRP A 1 102 ? -1.103 -5.581 13.099 1.00 93.50 102 TRP A O 1
ATOM 781 N N . ASP A 1 103 ? 0.526 -4.067 13.544 1.00 88.88 103 ASP A N 1
ATOM 782 C CA . ASP A 1 103 ? 1.126 -4.719 14.708 1.00 88.88 103 ASP A CA 1
ATOM 783 C C . ASP A 1 103 ? 1.257 -3.709 15.859 1.00 88.88 103 ASP A C 1
ATOM 785 O O . ASP A 1 103 ? 1.559 -2.530 15.619 1.00 88.88 103 ASP A O 1
ATOM 789 N N . LYS A 1 104 ? 0.996 -4.126 17.102 1.00 79.12 104 LYS A N 1
ATOM 790 C CA . LYS A 1 104 ? 1.027 -3.240 18.271 1.00 79.12 104 LYS A CA 1
ATOM 791 C C . LYS A 1 104 ? 2.386 -3.241 18.944 1.00 79.12 104 LYS A C 1
ATOM 793 O O . LYS A 1 104 ? 3.139 -4.203 18.944 1.00 79.12 104 LYS A O 1
ATOM 798 N N . ARG A 1 105 ? 2.648 -2.149 19.667 1.00 70.62 105 ARG A N 1
ATOM 799 C CA . ARG A 1 105 ? 3.769 -2.086 20.617 1.00 70.62 105 ARG A CA 1
ATOM 800 C C . ARG A 1 105 ? 3.394 -2.476 22.057 1.00 70.62 105 ARG A C 1
ATOM 802 O O . ARG A 1 105 ? 4.295 -2.596 22.877 1.00 70.62 105 ARG A O 1
ATOM 809 N N . TRP A 1 106 ? 2.103 -2.611 22.407 1.00 59.16 106 TRP A N 1
ATOM 810 C CA . TRP A 1 106 ? 1.650 -2.716 23.811 1.00 59.16 106 TRP A CA 1
ATOM 811 C C . TRP A 1 106 ? 0.591 -3.807 24.065 1.00 59.16 106 TRP A C 1
ATOM 813 O O . TRP A 1 106 ? -0.399 -3.909 23.341 1.00 59.16 106 TRP A O 1
ATOM 823 N N . LEU A 1 107 ? 0.764 -4.547 25.169 1.00 56.41 107 LEU A N 1
ATOM 824 C CA . LEU A 1 107 ? 0.107 -5.823 25.509 1.00 56.41 107 LEU A CA 1
ATOM 825 C C . LEU A 1 107 ? -1.393 -5.779 25.903 1.00 56.41 107 LEU A C 1
ATOM 827 O O . LEU A 1 107 ? -2.052 -6.808 25.834 1.00 56.41 107 LEU A O 1
ATOM 831 N N . ASN A 1 108 ? -1.987 -4.636 26.279 1.00 52.16 108 ASN A N 1
ATOM 832 C CA . ASN A 1 108 ? -3.326 -4.597 26.921 1.00 52.16 108 ASN A CA 1
ATOM 833 C C . ASN A 1 108 ? -4.501 -4.160 26.009 1.00 52.16 108 ASN A C 1
ATOM 835 O O . ASN A 1 108 ? -5.532 -3.687 26.484 1.00 52.16 108 ASN A O 1
ATOM 839 N N . MET A 1 109 ? -4.371 -4.291 24.684 1.00 52.22 109 MET A N 1
ATOM 840 C CA . MET A 1 109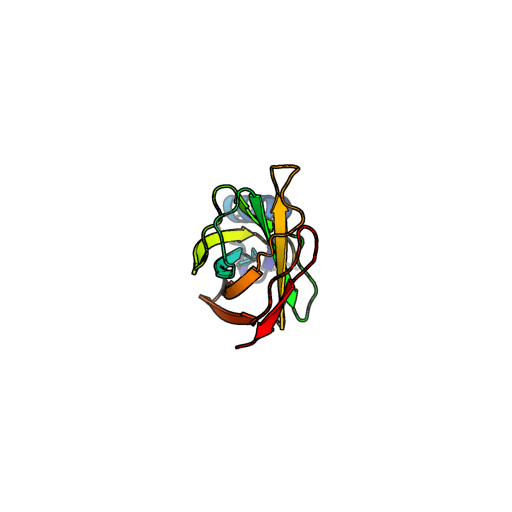 ? -5.271 -3.653 23.701 1.00 52.22 109 MET A CA 1
ATOM 841 C C . MET A 1 109 ? -6.061 -4.627 22.802 1.00 52.22 109 MET A C 1
ATOM 843 O O . MET A 1 109 ? -6.352 -4.320 21.646 1.00 52.22 109 MET A O 1
ATOM 847 N N . PHE A 1 110 ? -6.447 -5.807 23.296 1.00 58.00 110 PHE A N 1
ATOM 848 C CA . PHE A 1 110 ? -7.131 -6.851 22.501 1.00 58.00 110 PHE A CA 1
ATOM 849 C C . PHE A 1 110 ? -8.522 -6.477 21.938 1.00 58.00 110 PHE A C 1
ATOM 851 O O . PHE A 1 110 ? -9.098 -7.246 21.167 1.00 58.00 110 PHE A O 1
ATOM 858 N N . ARG A 1 111 ? -9.079 -5.309 22.291 1.00 72.62 111 ARG A N 1
ATOM 859 C CA . ARG A 1 111 ? -10.427 -4.879 21.871 1.00 72.62 111 ARG A CA 1
ATOM 860 C C . ARG A 1 111 ? -10.458 -3.878 20.716 1.00 72.62 111 ARG A C 1
ATOM 862 O O . ARG A 1 111 ? -11.532 -3.643 20.167 1.00 72.62 111 ARG A O 1
ATOM 869 N N . TYR A 1 112 ? -9.328 -3.281 20.348 1.00 80.69 112 TYR A N 1
ATOM 870 C CA . TYR A 1 112 ? -9.313 -2.220 19.341 1.00 80.69 112 TYR A CA 1
ATOM 871 C C . TYR A 1 112 ? -9.067 -2.780 17.941 1.00 80.69 112 TYR A C 1
ATOM 873 O O . TYR A 1 112 ? -8.263 -3.695 17.756 1.00 80.69 112 TYR A O 1
ATOM 881 N N . LYS A 1 113 ? -9.795 -2.228 16.967 1.00 89.94 113 LYS A N 1
ATOM 882 C CA . LYS A 1 113 ? -9.660 -2.544 15.547 1.00 89.94 113 LYS A CA 1
ATOM 883 C C . LYS A 1 113 ? -9.117 -1.326 14.816 1.00 89.94 113 LYS A C 1
ATOM 885 O O . LYS A 1 113 ? -9.599 -0.214 15.043 1.00 89.94 113 LYS A O 1
ATOM 890 N N . LEU A 1 114 ? -8.150 -1.565 13.943 1.00 92.75 114 LEU A N 1
ATOM 891 C CA . LEU A 1 114 ? -7.586 -0.582 13.029 1.00 92.75 114 LEU A CA 1
ATOM 892 C C . LEU A 1 114 ? -7.742 -1.123 11.609 1.00 92.75 114 LEU A C 1
ATOM 894 O O . LEU A 1 114 ? -7.753 -2.334 11.391 1.00 92.75 114 LEU A O 1
ATOM 898 N N . GLY A 1 115 ? -7.881 -0.233 10.644 1.00 95.75 115 GLY A N 1
ATOM 899 C CA . GLY A 1 115 ? -7.868 -0.583 9.236 1.00 95.75 115 GLY A CA 1
ATOM 900 C C . GLY A 1 115 ? -7.313 0.546 8.389 1.00 95.75 115 GLY A C 1
ATOM 901 O O . GLY A 1 115 ? -6.847 1.565 8.902 1.00 95.75 115 GLY A O 1
ATOM 902 N N . ALA A 1 116 ? -7.415 0.378 7.081 1.00 97.81 116 ALA A N 1
ATOM 903 C CA . ALA A 1 116 ? -7.232 1.438 6.109 1.00 97.81 116 ALA A CA 1
ATOM 904 C C . ALA A 1 116 ? -8.542 1.644 5.344 1.00 97.81 116 ALA A C 1
ATOM 906 O O . ALA A 1 116 ? -9.093 0.693 4.793 1.00 97.81 116 ALA A O 1
ATOM 907 N N . SER A 1 117 ? -9.033 2.883 5.306 1.00 98.12 117 SER A N 1
ATOM 908 C CA . SER A 1 117 ? -10.226 3.243 4.529 1.00 98.12 117 SER A CA 1
ATOM 909 C C . SER A 1 117 ? -9.891 3.400 3.049 1.00 98.12 117 SER A C 1
ATOM 911 O O . SER A 1 117 ? -10.658 2.985 2.181 1.00 98.12 117 SER A O 1
ATOM 913 N N . LYS A 1 118 ? -8.718 3.977 2.761 1.00 98.50 118 LYS A N 1
ATOM 914 C CA . LYS A 1 118 ? -8.206 4.189 1.408 1.00 98.50 118 LYS A CA 1
ATOM 915 C C . LYS A 1 118 ? -6.706 3.950 1.350 1.00 98.50 118 LYS A C 1
ATOM 917 O O . LYS A 1 118 ? -5.950 4.474 2.167 1.00 98.50 118 LYS A O 1
ATOM 922 N N . ILE A 1 119 ? -6.261 3.226 0.330 1.00 98.56 119 ILE A N 1
ATOM 923 C CA . ILE A 1 119 ? -4.854 3.122 -0.045 1.00 98.56 119 ILE A CA 1
ATOM 924 C C . ILE A 1 119 ? -4.701 3.586 -1.485 1.00 98.56 119 ILE A C 1
ATOM 926 O O . ILE A 1 119 ? -5.441 3.175 -2.372 1.00 98.56 119 ILE A O 1
ATOM 930 N N . THR A 1 120 ? -3.736 4.468 -1.717 1.00 98.50 120 THR A N 1
ATOM 931 C CA . THR A 1 120 ? -3.321 4.871 -3.060 1.00 98.50 120 THR A CA 1
ATOM 932 C C . THR A 1 120 ? -1.926 4.343 -3.323 1.00 98.50 120 THR A C 1
ATOM 934 O O . THR A 1 120 ? -1.021 4.586 -2.525 1.00 98.50 120 THR A O 1
ATOM 937 N N . VAL A 1 121 ? -1.759 3.646 -4.439 1.00 98.00 121 VAL A N 1
ATOM 938 C CA . VAL A 1 121 ? -0.460 3.168 -4.908 1.00 98.00 121 VAL A CA 1
ATOM 939 C C . VAL A 1 121 ? -0.156 3.870 -6.217 1.00 98.00 121 VAL A C 1
ATOM 941 O O . VAL A 1 121 ? -0.963 3.822 -7.137 1.00 98.00 121 VAL A O 1
ATOM 944 N N . GLN A 1 122 ? 0.986 4.539 -6.291 1.00 96.75 122 GLN A N 1
ATOM 945 C CA . GLN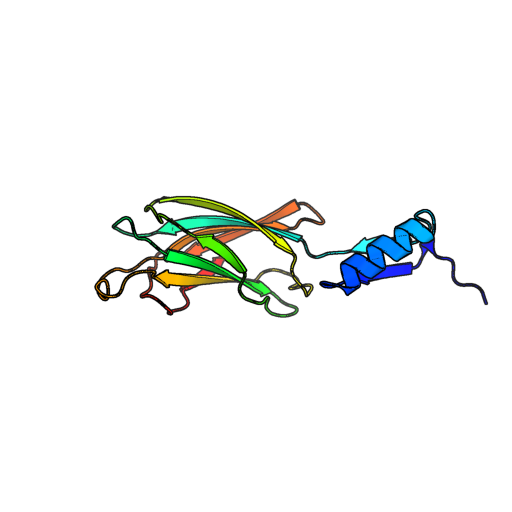 A 1 122 ? 1.465 5.178 -7.508 1.00 96.75 122 GLN A CA 1
ATOM 946 C C . GLN A 1 122 ? 2.732 4.469 -7.983 1.00 96.75 122 GLN A C 1
ATOM 948 O O . GLN A 1 122 ? 3.670 4.314 -7.203 1.00 96.75 122 GLN A O 1
ATOM 953 N N . THR A 1 123 ? 2.761 4.034 -9.237 1.00 92.19 123 THR A N 1
ATOM 954 C CA . THR A 1 123 ? 3.950 3.455 -9.879 1.00 92.19 123 THR A CA 1
ATOM 955 C C . THR A 1 123 ? 5.007 4.531 -10.118 1.00 92.19 123 THR A C 1
ATOM 957 O O . THR A 1 123 ? 4.695 5.666 -10.477 1.00 92.19 123 THR A O 1
ATOM 960 N N . GLY A 1 124 ? 6.275 4.192 -9.891 1.00 86.00 124 GLY A N 1
ATOM 961 C CA . GLY A 1 124 ? 7.403 5.093 -10.132 1.00 86.00 124 GLY A CA 1
ATOM 962 C C . GLY A 1 124 ? 7.799 5.211 -11.605 1.00 86.00 124 GLY A C 1
ATOM 963 O O . GLY A 1 124 ? 8.389 6.216 -11.974 1.00 86.00 124 GLY A O 1
ATOM 964 N N . GLU A 1 125 ? 7.472 4.210 -12.429 1.00 80.19 125 GLU A N 1
ATOM 965 C CA . GLU A 1 125 ? 7.833 4.162 -13.854 1.00 80.19 125 GLU A CA 1
ATOM 966 C C . GLU A 1 125 ? 7.059 5.192 -14.689 1.00 80.19 125 GLU A C 1
ATOM 968 O O . GLU A 1 125 ? 7.658 6.001 -15.389 1.00 80.19 125 GLU A O 1
ATOM 973 N N . ASP A 1 126 ? 5.731 5.173 -14.591 1.00 84.38 126 ASP A N 1
ATOM 974 C CA . ASP A 1 126 ? 4.809 5.952 -15.427 1.00 84.38 126 ASP A CA 1
ATOM 975 C C . ASP A 1 126 ? 3.886 6.877 -14.612 1.00 84.38 126 ASP A C 1
ATOM 977 O O . ASP A 1 126 ? 3.124 7.663 -15.170 1.00 84.38 126 ASP A O 1
ATOM 981 N N . GLY A 1 127 ? 3.935 6.811 -13.278 1.00 88.69 127 GLY A N 1
ATOM 982 C CA . GLY A 1 127 ? 3.105 7.642 -12.406 1.00 88.69 127 GLY A CA 1
ATOM 983 C C . GLY A 1 127 ? 1.639 7.212 -12.312 1.00 88.69 127 GLY A C 1
ATOM 984 O O . GLY A 1 127 ? 0.850 7.931 -11.687 1.00 88.69 127 GLY A O 1
ATOM 985 N N . THR A 1 128 ? 1.266 6.062 -12.880 1.00 92.56 128 THR A N 1
ATOM 986 C CA . THR A 1 128 ? -0.088 5.503 -12.802 1.00 92.56 128 THR A CA 1
ATOM 987 C C . THR A 1 128 ? -0.518 5.320 -11.348 1.00 92.56 128 THR A C 1
ATOM 989 O O . THR A 1 128 ? 0.203 4.765 -10.516 1.00 92.56 128 THR A O 1
ATOM 992 N N . LYS A 1 129 ? -1.724 5.799 -11.028 1.00 97.06 129 LYS A N 1
ATOM 993 C CA . LYS A 1 129 ? -2.307 5.734 -9.684 1.00 97.06 129 LYS A CA 1
ATOM 994 C C . LYS A 1 129 ? -3.410 4.691 -9.628 1.00 97.06 129 LYS A C 1
ATOM 996 O O . LYS A 1 129 ? -4.319 4.687 -10.447 1.00 97.06 129 LYS A O 1
ATOM 1001 N N . TYR A 1 130 ? -3.348 3.868 -8.595 1.00 97.69 130 TYR A N 1
ATOM 1002 C CA . TYR A 1 130 ? -4.352 2.885 -8.234 1.00 97.69 130 TYR A CA 1
ATOM 1003 C C . TYR A 1 130 ? -4.973 3.290 -6.904 1.00 97.69 130 TYR A C 1
ATOM 1005 O O . TYR A 1 130 ? -4.251 3.652 -5.967 1.00 97.69 130 TYR A O 1
ATOM 1013 N N . HIS A 1 131 ? -6.295 3.208 -6.806 1.00 98.31 131 HIS A N 1
ATOM 1014 C CA . HIS A 1 131 ? -7.021 3.449 -5.569 1.00 98.31 131 HIS A CA 1
ATOM 1015 C C . HIS A 1 131 ? -7.664 2.150 -5.087 1.00 98.31 131 HIS A C 1
ATOM 1017 O O . HIS A 1 131 ? -8.183 1.357 -5.865 1.00 98.31 131 HIS A O 1
ATOM 1023 N N . PHE A 1 132 ? -7.567 1.916 -3.783 1.00 98.62 132 PHE A N 1
ATOM 1024 C CA . PHE A 1 132 ? -8.145 0.757 -3.124 1.00 98.62 132 PHE A CA 1
ATOM 1025 C C . PHE A 1 132 ? -8.882 1.212 -1.875 1.00 98.62 132 PHE A C 1
ATOM 1027 O O . PHE A 1 132 ? -8.351 2.023 -1.113 1.00 98.62 132 PHE A O 1
ATOM 1034 N N . CYS A 1 133 ? -10.078 0.682 -1.657 1.00 98.25 133 CYS A N 1
ATOM 1035 C CA . CYS A 1 133 ? -10.952 1.068 -0.559 1.00 98.25 133 CYS A CA 1
ATOM 1036 C C . CYS A 1 133 ? -11.416 -0.160 0.234 1.00 98.25 133 CYS A C 1
ATOM 1038 O O . CYS A 1 133 ? -11.481 -1.277 -0.284 1.00 98.25 133 CYS A O 1
ATOM 1040 N N . SER A 1 134 ? -11.745 0.054 1.506 1.00 96.88 134 SER A N 1
ATOM 1041 C CA . SER A 1 134 ? -12.456 -0.908 2.355 1.00 96.88 134 SER A CA 1
ATOM 1042 C C . SER A 1 134 ? -13.204 -0.153 3.454 1.00 96.88 134 SER A C 1
ATOM 1044 O O . SER A 1 134 ? -12.720 0.858 3.958 1.00 96.88 134 SER A O 1
ATOM 1046 N N . GLY A 1 135 ? -14.388 -0.643 3.826 1.00 92.50 135 GLY A N 1
ATOM 1047 C CA . GLY A 1 135 ? -15.128 -0.158 4.998 1.00 92.50 135 GLY A CA 1
ATOM 1048 C C . GLY A 1 135 ? -14.759 -0.886 6.295 1.00 92.50 135 GLY A C 1
ATOM 1049 O O . GLY A 1 135 ? -15.271 -0.548 7.362 1.00 92.50 135 GLY A O 1
ATOM 1050 N N . ASP A 1 136 ? -13.892 -1.896 6.215 1.00 92.50 136 ASP A N 1
ATOM 1051 C CA . ASP A 1 136 ? -13.616 -2.798 7.325 1.00 92.50 136 ASP A CA 1
ATOM 1052 C C . ASP A 1 136 ? -12.530 -2.265 8.264 1.00 92.50 136 ASP A C 1
ATOM 1054 O O . ASP A 1 136 ? -11.706 -1.409 7.935 1.00 92.50 136 ASP A O 1
ATOM 1058 N N . THR A 1 137 ? -12.500 -2.832 9.467 1.00 92.88 137 THR A N 1
ATOM 1059 C CA . THR A 1 137 ? -11.372 -2.716 10.397 1.00 92.88 137 THR A CA 1
ATOM 1060 C C . THR A 1 137 ? -11.063 -4.093 10.961 1.00 92.88 137 THR A C 1
ATOM 1062 O O . THR A 1 137 ? -11.966 -4.902 11.201 1.00 92.88 137 THR A O 1
ATOM 1065 N N . VAL A 1 138 ? -9.784 -4.372 11.189 1.00 92.75 138 VAL A N 1
ATOM 1066 C CA . VAL A 1 138 ? -9.299 -5.697 11.580 1.00 92.75 138 VAL A CA 1
ATOM 1067 C C . VAL A 1 138 ? -8.613 -5.656 12.938 1.00 92.75 138 VAL A C 1
ATOM 1069 O O . VAL A 1 138 ? -8.142 -4.611 13.401 1.00 92.75 138 VAL A O 1
ATOM 1072 N N . LYS A 1 139 ? -8.580 -6.806 13.617 1.00 89.31 139 LYS A N 1
ATOM 1073 C CA . LYS A 1 139 ? -7.738 -6.957 14.807 1.00 89.31 139 LYS A CA 1
ATOM 1074 C C . LYS A 1 139 ? -6.264 -6.954 14.390 1.00 89.31 139 LYS A C 1
ATOM 1076 O O . LYS A 1 139 ? -5.931 -7.046 13.213 1.00 89.31 139 LYS A O 1
ATOM 1081 N N . GLU A 1 140 ? -5.396 -6.831 15.376 1.00 83.44 140 GLU A N 1
ATOM 1082 C CA . GLU A 1 140 ? -3.953 -6.986 15.198 1.00 83.44 140 GLU A CA 1
ATOM 1083 C C . GLU A 1 140 ? -3.611 -8.330 14.543 1.00 83.44 140 GLU A C 1
ATOM 1085 O O . GLU A 1 140 ? -4.336 -9.311 14.735 1.00 83.44 140 GLU A O 1
ATOM 1090 N N . HIS A 1 141 ? -2.543 -8.348 13.741 1.00 83.75 141 HIS A N 1
ATOM 1091 C CA . HIS A 1 141 ? -2.064 -9.510 12.977 1.00 83.75 141 HIS A CA 1
ATOM 1092 C C . HIS A 1 141 ? -3.056 -10.090 11.953 1.00 83.75 141 HIS A C 1
ATOM 1094 O O . HIS A 1 141 ? -2.713 -11.015 11.218 1.00 83.75 141 HIS A O 1
ATOM 1100 N N . GLN A 1 142 ? -4.266 -9.537 11.838 1.00 90.25 142 GLN A N 1
ATOM 1101 C CA . GLN A 1 142 ? -5.220 -9.910 10.800 1.00 90.25 142 GLN A CA 1
ATOM 1102 C C . GLN A 1 142 ? -5.011 -9.053 9.553 1.00 90.25 142 GLN A C 1
ATOM 1104 O O . GLN A 1 142 ? -4.908 -7.830 9.621 1.00 90.25 142 GLN A O 1
ATOM 1109 N N . LEU A 1 143 ? -4.978 -9.710 8.394 1.00 92.50 143 LEU A N 1
ATOM 1110 C CA . LEU A 1 143 ? -4.831 -9.044 7.105 1.00 92.50 143 LEU A CA 1
ATOM 1111 C C . LEU A 1 143 ? -6.174 -8.483 6.638 1.00 92.50 143 LEU A C 1
ATOM 1113 O O . LEU A 1 143 ? -7.096 -9.239 6.331 1.00 92.50 143 LEU A O 1
ATOM 1117 N N . GLN A 1 144 ? -6.254 -7.165 6.497 1.00 97.25 144 GLN A N 1
ATOM 1118 C CA . GLN A 1 144 ? -7.344 -6.510 5.782 1.00 97.25 144 GLN A CA 1
ATOM 1119 C C . GLN A 1 144 ? -7.030 -6.491 4.287 1.00 97.25 144 GLN A C 1
ATOM 1121 O O . GLN A 1 144 ? -5.941 -6.085 3.889 1.00 97.25 144 GLN A O 1
ATOM 1126 N N . SER A 1 145 ? -7.977 -6.901 3.444 1.00 97.94 145 SER A N 1
ATOM 1127 C CA . SER A 1 145 ? -7.850 -6.767 1.988 1.00 97.94 145 SER A CA 1
ATOM 1128 C C . SER A 1 145 ? -8.637 -5.550 1.510 1.00 97.94 145 SER A C 1
ATOM 1130 O O . SER A 1 145 ? -9.812 -5.417 1.836 1.00 97.94 145 SER A O 1
ATOM 1132 N N . LEU A 1 146 ? -7.994 -4.681 0.734 1.00 98.50 146 LEU A N 1
ATOM 1133 C CA . LEU A 1 146 ? -8.623 -3.550 0.063 1.00 98.50 146 LEU A CA 1
ATOM 1134 C C . LEU A 1 146 ? -8.702 -3.839 -1.436 1.00 98.50 146 LEU A C 1
ATOM 1136 O O . LEU A 1 146 ? -7.735 -4.319 -2.040 1.00 98.50 146 LEU A O 1
ATOM 1140 N N . LEU A 1 147 ? -9.860 -3.539 -2.018 1.00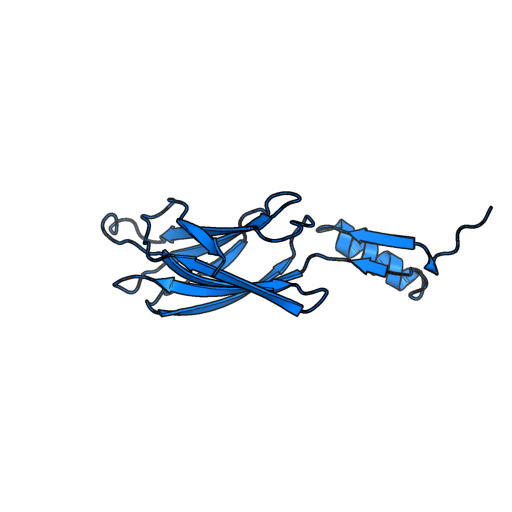 98.19 147 LEU A N 1
ATOM 1141 C CA . LEU A 1 147 ? -10.187 -3.799 -3.419 1.00 98.19 147 LEU A CA 1
ATOM 1142 C C . LEU A 1 147 ? -10.273 -2.487 -4.207 1.00 98.19 147 LEU A C 1
ATOM 1144 O O . LEU A 1 147 ? -10.409 -1.433 -3.582 1.00 98.19 147 LEU A O 1
ATOM 1148 N N . PRO A 1 148 ? -10.165 -2.532 -5.548 1.00 98.12 148 PRO A N 1
ATOM 1149 C CA . PRO A 1 148 ? -10.215 -1.338 -6.376 1.00 98.12 148 PRO A CA 1
ATOM 1150 C C . PRO A 1 148 ? -11.470 -0.490 -6.142 1.00 98.12 148 PRO A C 1
ATOM 1152 O O . PRO A 1 148 ? -12.576 -1.016 -6.007 1.00 98.12 148 PRO A O 1
ATOM 1155 N N . CYS A 1 149 ? -11.247 0.818 -6.125 1.00 96.56 149 CYS A N 1
ATOM 1156 C CA . CYS A 1 149 ? -12.196 1.924 -6.172 1.00 96.56 149 CYS A CA 1
ATOM 1157 C C . CYS A 1 149 ? -11.505 3.062 -6.964 1.00 96.56 149 CYS A C 1
ATOM 1159 O O . CYS A 1 149 ? -12.080 4.160 -7.033 1.00 96.56 149 CYS A O 1
#

pLDDT: mean 87.73, std 11.69, range [46.12, 98.62]

Organism: Myotis brandtii (NCBI:txid109478)

Secondary structure (DSSP, 8-state):
-PPPGGG-EEE--THHHHHHHHHHHHTTT-SSEEE-EEEEEEEEEEESS-EEEEEEEEEEETTEEPPPEEEEEEEE-TT-EEEEEEEESS---SEEEEEEEEEES-TT-TT--EEEEEEEEEETTT--EEEEE----B-TTPPEEEEE-

Sequence (149 aa):
MGYSLENVHIIGHSLGAHAAGEAGRRLGGSVGRITGWRYKVSVTLAGKKEMSGSIMIALYGSNGNSKQYEIFKGSLKPDAKHMRDIDVDINVGKIQKVKFLWDKRWLNMFRYKLGASKITVQTGEDGTKYHFCSGDTVKEHQLQSLLPC

InterPro domains:
  IPR000734 Triacylglycerol lipase family [PTHR11610] (2-36)
  IPR001024 PLAT/LH2 domain [PF01477] (39-140)
  IPR001024 PLAT/LH2 domain [PS50095] (37-149)
  IPR001024 PLAT/LH2 domain [SM00308] (37-149)
  IPR013818 Lipase [PF00151] (1-36)
  IPR029058 Alpha/Beta hydrolase fold [G3DSA:3.40.50.1820] (1-37)
  IPR029058 Alpha/Beta hydrolase fold [SSF53474] (2-37)
  IPR036392 PLAT/LH2 domain superfamily [SSF49723] (37-149)